Protein AF-A0A8T7J296-F1 (afdb_monomer_lite)

pLDDT: mean 84.82, std 11.77, range [49.19, 96.19]

Structure (mmCIF, N/CA/C/O backbone):
data_AF-A0A8T7J296-F1
#
_entry.id   AF-A0A8T7J296-F1
#
loop_
_atom_site.group_PDB
_atom_site.id
_atom_site.type_symbol
_atom_site.label_atom_id
_atom_site.label_alt_id
_atom_site.label_comp_id
_atom_site.label_asym_id
_atom_site.label_entity_id
_atom_site.label_seq_id
_atom_site.pdbx_PDB_ins_code
_atom_site.Cartn_x
_atom_site.Cartn_y
_atom_site.Cartn_z
_atom_site.occupancy
_atom_site.B_iso_or_equiv
_atom_site.auth_seq_id
_atom_site.auth_comp_id
_atom_site.auth_asym_id
_atom_site.auth_atom_id
_atom_site.pdbx_PDB_model_num
ATOM 1 N N . MET A 1 1 ? 7.764 -20.670 1.647 1.00 49.25 1 MET A N 1
ATOM 2 C CA . MET A 1 1 ? 7.588 -20.122 0.285 1.00 49.25 1 MET A CA 1
ATOM 3 C C . MET A 1 1 ? 6.721 -18.888 0.436 1.00 49.25 1 MET A C 1
ATOM 5 O O . MET A 1 1 ? 5.650 -19.024 1.008 1.00 49.25 1 MET A O 1
ATOM 9 N N . GLY A 1 2 ? 7.223 -17.704 0.077 1.00 62.00 2 GLY A N 1
ATOM 10 C CA . GLY A 1 2 ? 6.435 -16.469 0.162 1.00 62.00 2 GLY A CA 1
ATOM 11 C C . GLY A 1 2 ? 5.335 -16.463 -0.897 1.00 62.00 2 GLY A C 1
ATOM 12 O O . GLY A 1 2 ? 5.537 -16.995 -1.989 1.00 62.00 2 GLY A O 1
ATOM 13 N N . THR A 1 3 ? 4.173 -15.909 -0.564 1.00 77.56 3 THR A N 1
ATOM 14 C CA . THR A 1 3 ? 3.072 -15.740 -1.516 1.00 77.56 3 THR A CA 1
ATOM 15 C C . THR A 1 3 ? 3.446 -14.646 -2.512 1.00 77.56 3 THR A C 1
ATOM 17 O O . THR A 1 3 ? 3.714 -13.518 -2.105 1.00 77.56 3 THR A O 1
ATOM 20 N N . ILE A 1 4 ? 3.474 -14.976 -3.803 1.00 85.19 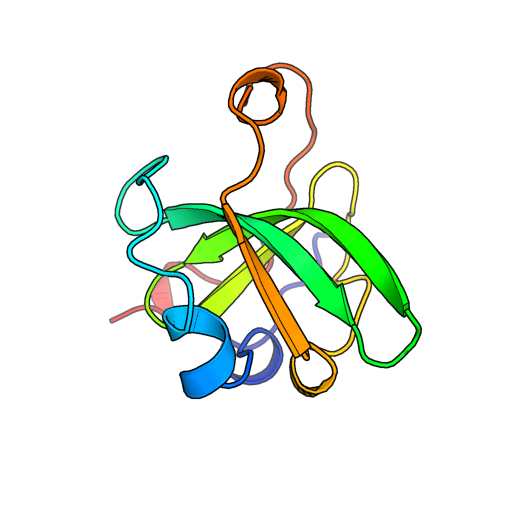4 ILE A N 1
ATOM 21 C CA . ILE A 1 4 ? 3.614 -13.999 -4.888 1.00 85.19 4 ILE A CA 1
ATOM 22 C C . ILE A 1 4 ? 2.226 -13.770 -5.478 1.00 85.19 4 ILE A C 1
ATOM 24 O O . ILE A 1 4 ? 1.527 -14.729 -5.803 1.00 85.19 4 ILE A O 1
ATOM 28 N N . TYR A 1 5 ? 1.844 -12.506 -5.603 1.00 84.81 5 TYR A N 1
ATOM 29 C CA . TYR A 1 5 ? 0.596 -12.061 -6.208 1.00 84.81 5 TYR A CA 1
ATOM 30 C C . TYR A 1 5 ? 0.885 -11.462 -7.583 1.00 84.81 5 TYR A C 1
ATOM 32 O O . TYR A 1 5 ? 1.982 -10.962 -7.844 1.00 84.81 5 TYR A O 1
ATOM 40 N N . SER A 1 6 ? -0.107 -11.481 -8.470 1.00 85.56 6 SER A N 1
ATOM 41 C CA . SER A 1 6 ? -0.020 -10.681 -9.691 1.00 85.56 6 SER A CA 1
ATOM 42 C C . SER A 1 6 ? -0.109 -9.188 -9.356 1.00 85.56 6 SER A C 1
ATOM 44 O O . SER A 1 6 ? -0.778 -8.800 -8.399 1.00 85.56 6 SER A O 1
ATOM 46 N N . LEU A 1 7 ? 0.507 -8.318 -10.164 1.00 82.62 7 LEU A N 1
ATOM 47 C CA . LEU A 1 7 ? 0.456 -6.864 -9.928 1.00 82.62 7 LEU A CA 1
ATOM 48 C C . LEU A 1 7 ? -0.977 -6.315 -9.819 1.00 82.62 7 LEU A C 1
ATOM 50 O O . LEU A 1 7 ? -1.238 -5.445 -8.995 1.00 82.62 7 LEU A O 1
ATOM 54 N N . ARG A 1 8 ? -1.923 -6.876 -10.584 1.00 85.06 8 ARG A N 1
ATOM 55 C CA . ARG A 1 8 ? -3.346 -6.495 -10.530 1.00 85.06 8 ARG A CA 1
ATOM 56 C C . ARG A 1 8 ? -3.985 -6.765 -9.170 1.00 85.06 8 ARG A C 1
ATOM 58 O O . ARG A 1 8 ? -4.898 -6.058 -8.768 1.00 85.06 8 ARG A O 1
ATOM 65 N N . GLU A 1 9 ? -3.527 -7.794 -8.465 1.00 88.31 9 GLU A N 1
ATOM 66 C CA . GLU A 1 9 ? -4.031 -8.140 -7.133 1.00 88.31 9 GLU A CA 1
ATOM 67 C C . GLU A 1 9 ? -3.449 -7.263 -6.031 1.00 88.31 9 GLU A C 1
ATOM 69 O O . GLU A 1 9 ? -3.944 -7.321 -4.911 1.00 88.31 9 GLU A O 1
ATOM 74 N N . LEU A 1 10 ? -2.415 -6.476 -6.336 1.00 92.31 10 LEU A N 1
ATOM 75 C CA . LEU A 1 10 ? -1.765 -5.532 -5.427 1.00 92.31 10 LEU A CA 1
ATOM 76 C C . LEU A 1 10 ? -2.194 -4.081 -5.690 1.00 92.31 10 LEU A C 1
ATOM 78 O O . LEU A 1 10 ? -1.822 -3.175 -4.942 1.00 92.31 10 LEU A O 1
ATOM 82 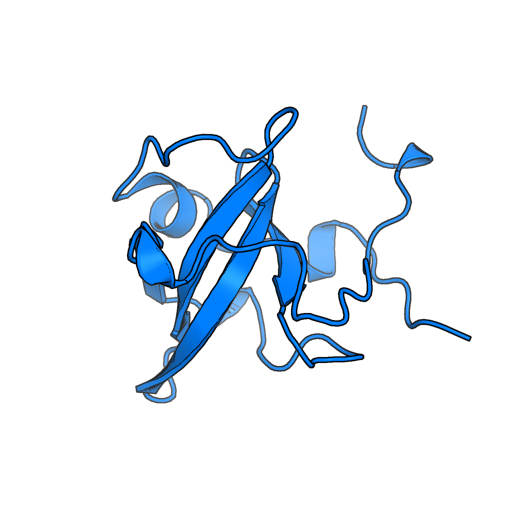N N . GLU A 1 11 ? -2.958 -3.859 -6.757 1.00 94.44 11 GLU A N 1
ATOM 83 C CA . GLU A 1 11 ? -3.347 -2.547 -7.252 1.00 94.44 11 GLU A CA 1
ATOM 84 C C . GLU A 1 11 ? -4.479 -1.937 -6.415 1.00 94.44 11 GLU A C 1
ATOM 86 O O . GLU A 1 11 ? -5.584 -2.480 -6.333 1.00 94.44 11 GLU A O 1
ATOM 91 N N . ILE A 1 12 ? -4.220 -0.780 -5.805 1.00 94.81 12 ILE A N 1
ATOM 92 C CA . ILE A 1 12 ? -5.255 0.039 -5.158 1.00 94.81 12 ILE A CA 1
ATOM 93 C C . ILE A 1 12 ? -5.795 1.083 -6.153 1.00 94.81 12 ILE A C 1
ATOM 95 O O . ILE A 1 12 ? -5.087 1.437 -7.097 1.00 94.81 12 ILE A O 1
ATOM 99 N N . PRO A 1 13 ? -7.010 1.633 -5.963 1.00 94.31 13 PRO A N 1
ATOM 100 C CA . PRO A 1 13 ? -7.533 2.676 -6.847 1.00 94.31 13 PRO A CA 1
ATOM 101 C C . PRO A 1 13 ? -6.560 3.859 -6.972 1.00 94.31 13 PRO A C 1
ATOM 103 O O . PRO A 1 13 ? -6.131 4.431 -5.966 1.00 94.31 13 PRO A O 1
ATOM 106 N N . ILE A 1 14 ? -6.183 4.208 -8.205 1.00 92.69 14 ILE A N 1
ATOM 107 C CA . ILE A 1 14 ? -5.142 5.210 -8.485 1.00 92.69 14 ILE A CA 1
ATOM 108 C C . ILE A 1 14 ? -5.508 6.596 -7.947 1.00 92.69 14 ILE A C 1
ATOM 110 O O . ILE A 1 14 ? -4.664 7.305 -7.402 1.00 92.69 14 ILE A O 1
ATOM 114 N N . ASP A 1 15 ? -6.785 6.952 -8.034 1.00 93.38 15 ASP A N 1
ATOM 115 C CA . ASP A 1 15 ? -7.361 8.178 -7.502 1.00 93.38 15 ASP A CA 1
ATOM 116 C C . ASP A 1 15 ? -7.201 8.265 -5.983 1.00 93.38 15 ASP A C 1
ATOM 118 O O . ASP A 1 15 ? -6.914 9.341 -5.467 1.00 93.38 15 ASP A O 1
ATOM 122 N N . ILE A 1 16 ? -7.291 7.138 -5.271 1.00 93.44 16 ILE A N 1
ATOM 123 C CA . ILE A 1 16 ? -7.061 7.062 -3.824 1.00 93.44 16 ILE A CA 1
ATOM 124 C C . ILE A 1 16 ? -5.565 7.082 -3.500 1.00 93.44 16 ILE A C 1
ATOM 126 O O . ILE A 1 16 ? -5.147 7.797 -2.586 1.00 93.44 16 ILE A O 1
ATOM 130 N N . ALA A 1 17 ? -4.759 6.339 -4.264 1.00 91.62 17 ALA A N 1
ATOM 131 C CA . ALA A 1 17 ? -3.311 6.270 -4.099 1.00 91.62 17 ALA A CA 1
ATOM 132 C C . ALA A 1 17 ? -2.642 7.634 -4.284 1.00 91.62 17 ALA A C 1
ATOM 134 O O . ALA A 1 17 ? -1.688 7.952 -3.592 1.00 91.62 17 ALA A O 1
ATOM 135 N N . GLN A 1 18 ? -3.131 8.456 -5.209 1.00 90.38 18 GLN A N 1
ATOM 136 C CA . GLN A 1 18 ? -2.502 9.735 -5.535 1.00 90.38 18 GLN A CA 1
ATOM 137 C C . GLN A 1 18 ? -3.132 10.921 -4.800 1.00 90.38 18 GLN A C 1
ATOM 139 O O . GLN A 1 18 ? -2.516 11.984 -4.734 1.00 90.38 18 GLN A O 1
ATOM 144 N N . LYS A 1 19 ? -4.314 10.741 -4.194 1.00 91.06 19 LYS A N 1
ATOM 145 C CA . LYS A 1 19 ? -5.109 11.810 -3.567 1.00 91.06 19 LYS A CA 1
ATOM 146 C C . LYS A 1 19 ? -4.327 12.694 -2.598 1.00 91.06 19 LYS A C 1
ATOM 148 O O . LYS A 1 19 ? -4.506 13.906 -2.594 1.00 91.06 19 LYS A O 1
ATOM 153 N N . ASN A 1 20 ? -3.500 12.068 -1.763 1.00 86.88 20 ASN A N 1
ATOM 154 C CA . ASN A 1 20 ? -2.733 12.734 -0.707 1.00 86.88 20 ASN A CA 1
ATOM 155 C C . ASN A 1 20 ? -1.220 12.710 -0.984 1.00 86.88 20 ASN A C 1
ATOM 157 O O . ASN A 1 20 ? -0.426 12.970 -0.077 1.00 86.88 20 ASN A O 1
ATOM 161 N N . GLY A 1 21 ? -0.822 12.330 -2.202 1.00 82.25 21 GLY A N 1
ATOM 162 C CA . GLY A 1 21 ? 0.563 12.380 -2.652 1.00 82.25 21 GLY A CA 1
ATOM 163 C C . GLY A 1 21 ? 0.994 13.804 -3.048 1.00 82.25 21 GLY A C 1
ATOM 164 O O . GLY A 1 21 ? 0.188 14.734 -3.009 1.00 82.25 21 GLY A O 1
ATOM 165 N N . PRO A 1 22 ? 2.260 13.998 -3.457 1.00 82.75 22 PRO A N 1
ATOM 166 C CA . PRO A 1 22 ? 3.309 12.986 -3.550 1.00 82.75 22 PRO A CA 1
ATOM 167 C C . PRO A 1 22 ? 3.804 12.546 -2.167 1.00 82.75 22 PRO A C 1
ATOM 169 O O . PRO A 1 22 ? 4.003 13.359 -1.263 1.00 82.75 22 PRO A O 1
ATOM 172 N N . TYR A 1 23 ? 4.018 11.242 -2.004 1.00 87.31 23 TYR A N 1
ATOM 173 C CA . TYR A 1 23 ? 4.615 10.703 -0.788 1.00 87.31 23 TYR A CA 1
ATOM 174 C C . TYR A 1 23 ? 6.133 10.838 -0.841 1.00 87.31 23 TYR A C 1
ATOM 176 O O . TYR A 1 23 ? 6.758 10.819 -1.899 1.00 87.31 23 TYR A O 1
ATOM 184 N N . LYS A 1 24 ? 6.738 10.985 0.332 1.00 83.88 24 LYS A N 1
ATOM 185 C CA . LYS A 1 24 ? 8.182 11.000 0.477 1.00 83.88 24 LYS A CA 1
ATOM 186 C C . LYS A 1 24 ? 8.719 9.612 0.165 1.00 83.88 24 LYS A C 1
ATOM 188 O O . LYS A 1 24 ? 8.461 8.664 0.915 1.00 83.88 24 LYS A O 1
ATOM 193 N N . GLU A 1 25 ? 9.515 9.568 -0.894 1.00 80.56 25 GLU A N 1
ATOM 194 C CA . GLU A 1 25 ? 10.211 8.372 -1.330 1.00 80.56 25 GLU A CA 1
ATOM 195 C C . GLU A 1 25 ? 11.031 7.782 -0.182 1.00 80.56 25 GLU A C 1
ATOM 197 O O . GLU A 1 25 ? 11.684 8.480 0.605 1.00 80.56 25 GLU A O 1
ATOM 202 N N . PHE A 1 26 ? 10.940 6.466 -0.082 1.00 77.19 26 PHE A N 1
ATOM 203 C CA . PHE A 1 26 ? 11.757 5.649 0.784 1.00 77.19 26 PHE A CA 1
ATOM 204 C C . PHE A 1 26 ? 12.917 5.021 -0.006 1.00 77.19 26 PHE A C 1
ATOM 206 O O . PHE A 1 26 ? 14.057 5.090 0.451 1.00 77.19 26 PHE A O 1
ATOM 213 N N . LYS A 1 27 ? 12.642 4.453 -1.190 1.00 77.50 27 LYS A N 1
ATOM 214 C CA . LYS A 1 27 ? 13.644 3.913 -2.125 1.00 77.50 27 LYS A CA 1
ATOM 215 C C . LYS A 1 27 ? 13.025 3.722 -3.512 1.00 77.50 27 LYS A C 1
ATOM 217 O O . LYS A 1 27 ? 12.002 3.058 -3.555 1.00 77.50 27 LYS A O 1
ATOM 222 N N . GLN A 1 28 ? 13.670 4.186 -4.591 1.00 72.06 28 GLN A N 1
ATOM 223 C CA . GLN A 1 28 ? 13.380 3.807 -5.995 1.00 72.06 28 GLN A CA 1
ATOM 224 C C . GLN A 1 28 ? 11.876 3.612 -6.265 1.00 72.06 28 GLN A C 1
ATOM 226 O O . GLN A 1 28 ? 11.410 2.478 -6.353 1.00 72.06 28 GLN A O 1
ATOM 231 N N . ASP A 1 29 ? 11.117 4.711 -6.294 1.00 82.69 29 ASP A N 1
ATOM 232 C CA . ASP A 1 29 ? 9.667 4.720 -6.557 1.00 82.69 29 ASP A CA 1
ATOM 233 C C . ASP A 1 29 ? 8.778 4.047 -5.491 1.00 82.69 29 ASP A C 1
ATOM 235 O O . ASP A 1 29 ? 7.559 3.950 -5.652 1.00 82.69 29 ASP A O 1
ATOM 239 N N . VAL A 1 30 ? 9.347 3.629 -4.356 1.00 88.44 30 VAL A N 1
ATOM 240 C CA . VAL A 1 30 ? 8.611 3.084 -3.208 1.00 88.44 30 VAL A CA 1
ATOM 241 C C . VAL A 1 30 ? 8.507 4.117 -2.099 1.00 88.44 30 VAL A C 1
ATOM 243 O O . VAL A 1 30 ? 9.494 4.732 -1.692 1.00 88.44 30 VAL A O 1
ATOM 246 N N . SER A 1 31 ? 7.312 4.250 -1.534 1.00 90.25 31 SER A N 1
ATOM 247 C CA . SER A 1 31 ? 7.029 5.046 -0.341 1.00 90.25 31 SER A CA 1
ATOM 248 C C . SER A 1 31 ? 6.456 4.186 0.782 1.00 90.25 31 SER A C 1
ATOM 250 O O . SER A 1 31 ? 5.750 3.214 0.537 1.00 90.25 31 SER A O 1
ATOM 252 N N . ILE A 1 32 ? 6.732 4.563 2.033 1.00 91.25 32 ILE A N 1
ATOM 253 C CA . ILE A 1 32 ? 6.094 3.949 3.206 1.00 91.25 32 ILE A CA 1
ATOM 254 C C . ILE A 1 32 ? 4.899 4.811 3.612 1.00 91.25 32 ILE A C 1
ATOM 256 O O . ILE A 1 32 ? 5.059 5.972 4.008 1.00 91.25 32 ILE A O 1
ATOM 260 N N . VAL A 1 33 ? 3.706 4.235 3.524 1.00 93.12 33 VAL A N 1
ATOM 261 C CA . VAL A 1 33 ? 2.419 4.903 3.739 1.00 93.12 33 VAL A CA 1
ATOM 262 C C . VAL A 1 33 ? 1.600 4.199 4.821 1.00 93.12 33 VAL A C 1
ATOM 264 O O . VAL A 1 33 ? 1.939 3.108 5.279 1.00 93.12 33 VAL A O 1
ATOM 267 N N . THR A 1 34 ? 0.527 4.849 5.248 1.00 94.19 34 THR A N 1
ATOM 268 C CA . THR A 1 34 ? -0.538 4.266 6.059 1.00 94.19 34 THR A CA 1
ATOM 269 C C . THR A 1 34 ? -1.784 4.163 5.192 1.00 94.19 34 THR A C 1
ATOM 271 O O . THR A 1 34 ? -2.169 5.133 4.535 1.00 94.19 34 THR A O 1
ATOM 274 N N . VAL A 1 35 ? -2.407 2.990 5.193 1.00 95.00 35 VAL A N 1
ATOM 275 C CA . VAL A 1 35 ? -3.585 2.663 4.387 1.00 95.00 35 VAL A CA 1
ATOM 276 C C . VAL A 1 35 ? -4.786 2.471 5.300 1.00 95.00 35 VAL A C 1
ATOM 278 O O . VAL A 1 35 ? -4.692 1.738 6.282 1.00 95.00 35 VAL A O 1
ATOM 281 N N . LYS A 1 36 ? -5.928 3.069 4.955 1.00 96.12 36 LYS A N 1
ATOM 282 C CA . LYS A 1 36 ? -7.217 2.742 5.576 1.00 96.12 36 LYS A CA 1
ATOM 283 C C . LYS A 1 36 ? -8.137 2.043 4.594 1.00 96.12 36 LYS A C 1
ATOM 285 O O . LYS A 1 36 ? -8.187 2.380 3.410 1.00 96.12 36 LYS A O 1
ATOM 290 N N . THR A 1 37 ? -8.884 1.087 5.122 1.00 95.75 37 THR A N 1
ATOM 291 C CA . THR A 1 37 ? -9.830 0.255 4.374 1.00 95.75 37 THR A CA 1
ATOM 292 C C . THR A 1 37 ? -11.277 0.629 4.693 1.00 95.75 37 THR A C 1
ATOM 294 O O . THR A 1 37 ? -11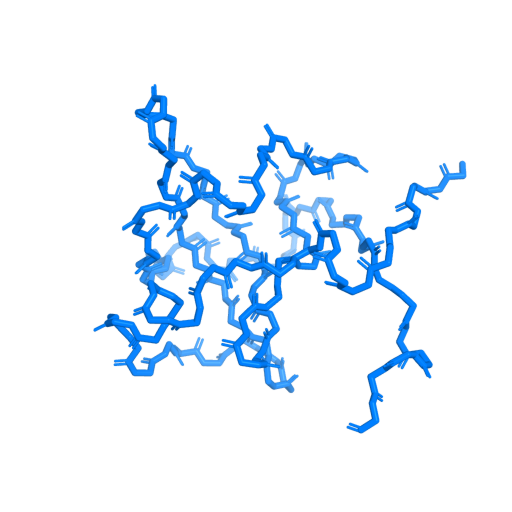.546 1.252 5.722 1.00 95.75 37 THR A O 1
ATOM 297 N N . LEU A 1 38 ? -12.210 0.237 3.820 1.00 94.44 38 LEU A N 1
ATOM 298 C CA . LEU A 1 38 ? -13.659 0.407 4.003 1.00 94.44 38 LEU A CA 1
ATOM 299 C C . LEU A 1 38 ? -14.157 -0.156 5.341 1.00 94.44 38 LEU A C 1
ATOM 301 O O . LEU A 1 38 ? -15.067 0.413 5.937 1.00 94.44 38 LEU A O 1
ATOM 305 N N . ASP A 1 39 ? -13.526 -1.225 5.831 1.00 92.00 39 ASP A N 1
ATOM 306 C CA . ASP A 1 39 ? -13.874 -1.887 7.092 1.00 92.00 39 ASP A CA 1
ATOM 307 C C . ASP A 1 39 ? -13.404 -1.102 8.336 1.00 92.00 39 ASP A C 1
ATOM 309 O O . ASP A 1 39 ? -13.581 -1.543 9.470 1.00 92.00 39 ASP A O 1
ATOM 313 N N . GLY A 1 40 ? -12.778 0.066 8.147 1.00 91.88 40 GLY A N 1
ATOM 314 C CA . GLY A 1 40 ? -12.257 0.912 9.221 1.00 91.88 40 GLY A CA 1
ATOM 315 C C . GLY A 1 40 ? -10.889 0.474 9.753 1.00 91.88 40 GLY A C 1
ATOM 316 O O . GLY A 1 40 ? -10.327 1.148 10.618 1.00 91.88 40 GLY A O 1
ATOM 317 N N . CYS A 1 41 ? -10.314 -0.613 9.230 1.00 93.88 41 CYS A N 1
ATOM 318 C CA . CYS A 1 41 ? -8.967 -1.043 9.590 1.00 93.88 41 CYS A CA 1
ATOM 319 C C . CYS A 1 41 ? -7.917 -0.094 9.002 1.00 93.88 41 CYS A C 1
ATOM 321 O O . CYS A 1 41 ? -8.003 0.301 7.833 1.00 93.88 41 CYS A O 1
ATOM 323 N N . SER A 1 42 ? -6.908 0.221 9.815 1.00 93.44 42 SER A N 1
ATOM 324 C CA . SER A 1 42 ? -5.747 1.020 9.434 1.00 93.44 42 SER A CA 1
ATOM 325 C C . SER A 1 42 ? -4.497 0.153 9.484 1.00 93.44 42 SER A C 1
ATOM 327 O O . SER A 1 42 ? -4.187 -0.437 10.518 1.00 93.44 42 SER A O 1
ATOM 329 N N . PHE A 1 43 ? -3.777 0.103 8.372 1.00 92.56 43 PHE A N 1
ATOM 330 C CA . PHE A 1 43 ? -2.522 -0.616 8.229 1.00 92.56 43 PHE A CA 1
ATOM 331 C C . PHE A 1 43 ? -1.405 0.403 8.114 1.00 92.56 43 PHE A C 1
ATOM 333 O O . PHE A 1 43 ? -1.323 1.169 7.152 1.00 92.56 43 PHE A O 1
ATOM 340 N N . GLU A 1 44 ? -0.564 0.443 9.133 1.00 90.06 44 GLU A N 1
ATOM 341 C CA . GLU A 1 44 ? 0.611 1.295 9.142 1.00 90.06 44 GLU A CA 1
ATOM 342 C C . GLU A 1 44 ? 1.757 0.605 8.409 1.00 90.06 44 GLU A C 1
ATOM 344 O O . GLU A 1 44 ? 1.838 -0.622 8.358 1.00 90.06 44 GLU A O 1
ATOM 349 N N . ARG A 1 45 ? 2.679 1.414 7.879 1.00 90.44 45 ARG A N 1
ATOM 350 C CA . ARG A 1 45 ? 3.925 0.929 7.278 1.00 90.44 45 ARG A CA 1
ATOM 351 C C . ARG A 1 45 ? 3.683 -0.037 6.119 1.00 90.44 45 ARG A C 1
ATOM 353 O O . ARG A 1 45 ? 4.178 -1.162 6.082 1.00 90.44 45 ARG A O 1
ATOM 360 N N . VAL A 1 46 ? 2.934 0.455 5.151 1.00 92.75 46 VAL A N 1
ATOM 361 C CA . VAL A 1 46 ? 2.666 -0.205 3.881 1.00 92.75 46 VAL A CA 1
ATOM 362 C C . VAL A 1 46 ? 3.663 0.308 2.851 1.00 92.75 46 VAL A C 1
ATOM 364 O O . VAL A 1 46 ? 3.841 1.518 2.726 1.00 92.75 46 VAL A O 1
ATOM 367 N N . MET A 1 47 ? 4.324 -0.587 2.122 1.00 91.94 47 MET A N 1
ATOM 368 C CA . MET A 1 47 ? 5.153 -0.206 0.982 1.00 91.94 47 MET A CA 1
ATOM 369 C C . MET A 1 47 ? 4.272 -0.032 -0.248 1.00 91.94 47 MET A C 1
ATOM 371 O O . MET A 1 47 ? 3.689 -0.994 -0.750 1.00 91.94 47 MET A O 1
ATOM 375 N N . LEU A 1 48 ? 4.197 1.208 -0.717 1.00 92.69 48 LEU A N 1
ATOM 376 C CA . LEU A 1 48 ? 3.507 1.603 -1.932 1.00 92.69 48 LEU A CA 1
ATOM 377 C C . LEU A 1 48 ? 4.543 1.840 -3.028 1.00 92.69 48 LEU A C 1
ATOM 379 O O . LEU A 1 48 ? 5.324 2.785 -2.933 1.00 92.69 48 LEU A O 1
ATOM 383 N N . LEU A 1 49 ? 4.538 0.989 -4.045 1.00 91.31 49 LEU A N 1
ATOM 384 C CA . LEU A 1 49 ? 5.273 1.179 -5.287 1.00 91.31 49 LEU A CA 1
ATOM 385 C C . LEU A 1 49 ? 4.440 2.055 -6.229 1.00 91.31 49 LEU A C 1
ATOM 387 O O . LEU A 1 49 ? 3.248 1.804 -6.435 1.00 91.31 49 LEU A O 1
ATOM 391 N N . TYR A 1 50 ? 5.064 3.090 -6.786 1.00 86.19 50 TYR A N 1
ATOM 392 C CA . TYR A 1 50 ? 4.421 3.984 -7.741 1.00 86.19 50 TYR A CA 1
ATOM 393 C C . TYR A 1 50 ? 3.939 3.214 -8.993 1.00 86.19 50 TYR A C 1
ATOM 395 O O . TYR A 1 50 ? 4.648 2.326 -9.468 1.00 86.19 50 TYR A O 1
ATOM 403 N N . PRO A 1 51 ? 2.762 3.549 -9.561 1.00 89.19 51 PRO A N 1
ATOM 404 C CA . PRO A 1 51 ? 1.838 4.592 -9.110 1.00 89.19 51 PRO A CA 1
ATOM 405 C C . PRO A 1 51 ? 0.885 4.197 -7.972 1.00 89.19 51 PRO A C 1
ATOM 407 O O . PRO A 1 51 ? 0.435 5.091 -7.255 1.00 89.19 51 PRO A O 1
ATOM 410 N N . ASN A 1 52 ? 0.552 2.916 -7.794 1.00 94.25 52 ASN A N 1
ATOM 411 C CA . ASN A 1 52 ? -0.559 2.498 -6.926 1.00 94.25 52 ASN A CA 1
ATOM 412 C C . ASN A 1 52 ? -0.514 1.017 -6.490 1.00 94.25 52 ASN A C 1
ATOM 414 O O . ASN A 1 52 ? -1.565 0.404 -6.299 1.00 94.25 52 ASN A O 1
ATOM 418 N N . TYR A 1 53 ? 0.669 0.427 -6.304 1.00 93.44 53 TYR A N 1
ATOM 419 C CA . TYR A 1 53 ? 0.795 -0.994 -5.948 1.00 93.44 53 TYR A CA 1
ATOM 420 C C . TYR A 1 53 ? 1.261 -1.193 -4.508 1.00 93.44 53 TYR A C 1
ATOM 422 O O . TYR A 1 53 ? 2.309 -0.691 -4.106 1.00 93.44 53 TYR A O 1
ATOM 430 N N . VAL A 1 54 ? 0.516 -1.970 -3.723 1.00 93.62 54 VAL A N 1
ATOM 431 C CA . VAL A 1 54 ? 0.926 -2.362 -2.369 1.00 93.62 54 VAL A CA 1
ATOM 432 C C . VAL A 1 54 ? 1.793 -3.612 -2.442 1.00 93.62 54 VAL A C 1
ATOM 434 O O . VAL A 1 54 ? 1.296 -4.710 -2.659 1.00 93.62 54 VAL A O 1
ATOM 437 N N . ILE A 1 55 ? 3.097 -3.457 -2.236 1.00 91.75 55 ILE A N 1
ATOM 438 C CA . ILE A 1 55 ? 4.069 -4.539 -2.455 1.00 91.75 55 ILE A CA 1
ATOM 439 C C . ILE A 1 55 ? 4.501 -5.266 -1.180 1.00 91.75 55 ILE A C 1
ATOM 441 O O . ILE A 1 55 ? 5.073 -6.352 -1.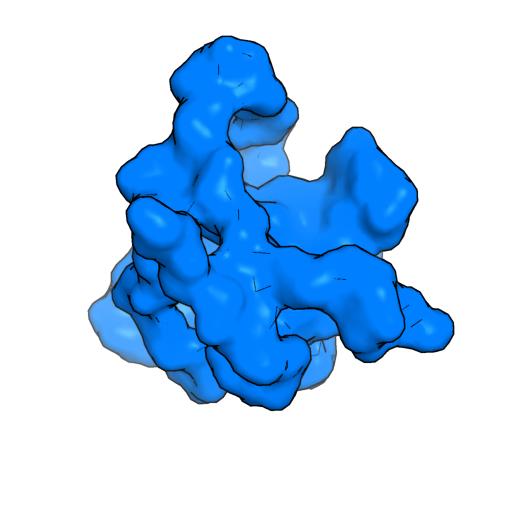277 1.00 91.75 55 ILE A O 1
ATOM 445 N N . ALA A 1 56 ? 4.254 -4.671 -0.009 1.00 91.75 56 ALA A N 1
ATOM 446 C CA . ALA A 1 56 ? 4.500 -5.277 1.297 1.00 91.75 56 ALA A CA 1
ATOM 447 C C . ALA A 1 56 ? 3.774 -4.510 2.415 1.00 91.75 56 ALA A C 1
ATOM 449 O O . ALA A 1 56 ? 3.528 -3.304 2.307 1.00 91.75 56 ALA A O 1
ATOM 450 N N . VAL A 1 57 ? 3.507 -5.188 3.531 1.00 92.12 57 VAL A N 1
ATOM 451 C CA . VAL A 1 57 ? 3.075 -4.579 4.799 1.00 92.12 57 VAL A CA 1
ATOM 452 C C . VAL A 1 57 ? 3.981 -5.102 5.909 1.00 92.12 57 VAL A C 1
ATOM 454 O O . VAL A 1 57 ? 4.318 -6.283 5.932 1.00 92.12 57 VAL A O 1
ATOM 457 N N . ALA A 1 58 ? 4.398 -4.221 6.816 1.00 89.69 58 ALA A N 1
ATOM 458 C CA . ALA A 1 58 ? 5.276 -4.593 7.920 1.00 89.69 58 ALA A CA 1
ATOM 459 C C . ALA A 1 58 ? 4.677 -5.704 8.797 1.00 89.69 58 ALA A C 1
ATOM 461 O O . ALA A 1 58 ? 3.509 -5.623 9.177 1.00 89.69 58 ALA A O 1
ATOM 462 N N . GLU A 1 59 ? 5.495 -6.698 9.161 1.00 88.25 59 GLU A N 1
ATOM 463 C CA . GLU A 1 59 ? 5.099 -7.837 10.010 1.00 88.25 59 GLU A CA 1
ATOM 464 C C . GLU A 1 59 ? 3.948 -8.683 9.437 1.00 88.25 59 GLU A C 1
ATOM 466 O O . GLU A 1 59 ? 3.288 -9.423 10.165 1.00 88.25 59 GLU A O 1
ATOM 471 N N . GLN A 1 60 ? 3.700 -8.582 8.129 1.00 90.00 60 GLN A N 1
ATOM 472 C CA . GLN A 1 60 ? 2.713 -9.390 7.425 1.00 90.00 60 GLN A CA 1
ATOM 473 C C . GLN A 1 60 ? 3.409 -10.244 6.372 1.00 90.00 60 GLN A C 1
ATOM 475 O O . GLN A 1 60 ? 4.203 -9.764 5.565 1.00 90.00 60 GLN A O 1
ATOM 480 N N . ASP A 1 61 ? 3.084 -11.529 6.373 1.00 88.69 61 ASP A N 1
ATOM 481 C CA . ASP A 1 61 ? 3.560 -12.503 5.395 1.00 88.69 61 ASP A CA 1
ATOM 482 C C . ASP A 1 61 ? 2.687 -12.540 4.132 1.00 88.69 61 ASP A C 1
ATOM 484 O O . ASP A 1 61 ? 3.146 -12.947 3.062 1.00 88.69 61 ASP A O 1
ATOM 488 N N . ARG A 1 62 ? 1.443 -12.068 4.242 1.00 89.94 62 ARG A N 1
ATOM 489 C CA . ARG A 1 62 ? 0.432 -12.013 3.183 1.00 89.94 62 ARG A CA 1
ATOM 490 C C . ARG A 1 62 ? -0.326 -10.694 3.204 1.00 89.94 62 ARG A C 1
ATOM 492 O O . ARG A 1 62 ? -0.406 -10.038 4.241 1.00 89.94 62 ARG A O 1
ATOM 499 N N . LEU A 1 63 ? -0.936 -10.349 2.075 1.00 90.88 63 LEU A N 1
ATOM 500 C CA . LEU A 1 63 ? -1.731 -9.135 1.938 1.00 90.88 63 LEU A CA 1
ATOM 501 C C . LEU A 1 63 ? -2.942 -9.178 2.897 1.00 90.88 63 LEU A C 1
ATOM 503 O O . LEU A 1 63 ? -3.814 -10.035 2.730 1.00 90.88 63 LEU A O 1
ATOM 507 N N . PRO A 1 64 ? -3.015 -8.292 3.912 1.00 92.06 64 PRO A N 1
ATOM 508 C CA . PRO A 1 64 ? -4.003 -8.414 4.985 1.00 92.06 64 PRO A CA 1
ATOM 509 C C . PRO A 1 64 ? -5.342 -7.731 4.662 1.00 92.06 64 PRO A C 1
ATOM 511 O O . PRO A 1 64 ? -6.260 -7.759 5.478 1.00 92.06 64 PRO A O 1
ATOM 514 N N . PHE A 1 65 ? -5.469 -7.113 3.486 1.00 93.56 65 PHE A N 1
ATOM 515 C CA . PHE A 1 65 ? -6.676 -6.428 3.033 1.00 93.56 65 PHE A CA 1
ATOM 516 C C . PHE A 1 65 ? -6.869 -6.580 1.526 1.00 93.56 65 PHE A C 1
ATOM 518 O O . PHE A 1 65 ? -5.938 -6.879 0.788 1.00 93.56 65 PHE A O 1
ATOM 525 N N . LYS A 1 66 ? -8.084 -6.323 1.037 1.00 93.62 66 LYS A N 1
ATOM 526 C CA . LYS A 1 66 ? -8.329 -6.236 -0.408 1.00 93.62 66 LYS A CA 1
ATOM 527 C C . LYS A 1 66 ? -7.890 -4.860 -0.912 1.00 93.62 66 LYS A C 1
ATOM 529 O O . LYS A 1 66 ? -8.404 -3.873 -0.385 1.00 93.62 66 LYS A 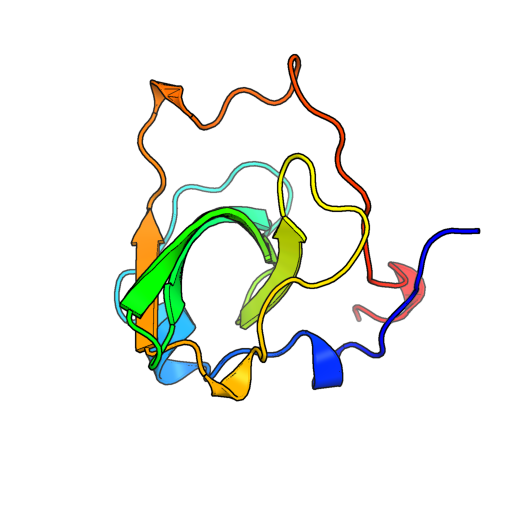O 1
ATOM 534 N N . PRO A 1 67 ? -7.030 -4.735 -1.933 1.00 93.62 67 PRO A N 1
ATOM 535 C CA . PRO A 1 67 ? -6.611 -3.419 -2.426 1.00 93.62 67 PRO A CA 1
ATOM 536 C C . PRO A 1 67 ? -7.764 -2.537 -2.903 1.00 93.62 67 PRO A C 1
ATOM 538 O O . PRO A 1 67 ? -7.799 -1.346 -2.612 1.00 93.62 67 PRO A O 1
ATOM 541 N N . SER A 1 68 ? -8.796 -3.137 -3.498 1.00 93.75 68 SER A N 1
ATOM 542 C CA . SER A 1 68 ? -10.026 -2.434 -3.878 1.00 93.75 68 SER A CA 1
ATOM 543 C C . SER A 1 68 ? -10.829 -1.871 -2.695 1.00 93.75 68 SER A C 1
ATOM 545 O O . SER A 1 68 ? -11.744 -1.083 -2.905 1.00 93.75 68 SER A O 1
ATOM 547 N N . SER A 1 69 ? -10.544 -2.298 -1.460 1.00 94.94 69 SER A N 1
ATOM 548 C CA . SER A 1 69 ? -11.187 -1.776 -0.247 1.00 94.94 69 SER A CA 1
ATOM 549 C C . SER A 1 69 ? -10.468 -0.564 0.342 1.00 94.94 69 SER A C 1
ATOM 551 O O . SER A 1 69 ? -10.929 -0.015 1.338 1.00 94.94 69 SER A O 1
ATOM 553 N N . VAL A 1 70 ? -9.335 -0.150 -0.230 1.00 95.69 70 VAL A N 1
ATOM 554 C CA . VAL A 1 70 ? -8.577 1.006 0.250 1.00 95.69 70 VAL A CA 1
ATOM 555 C C . VAL A 1 70 ? -9.329 2.291 -0.076 1.00 95.69 70 VAL A C 1
ATOM 557 O O . VAL A 1 70 ? -9.662 2.553 -1.228 1.00 95.69 70 VAL A O 1
ATOM 560 N N . VAL A 1 71 ? -9.575 3.103 0.951 1.00 96.19 71 VAL A N 1
ATOM 561 C CA . VAL A 1 71 ? -10.303 4.381 0.841 1.00 96.19 71 VAL A CA 1
ATOM 562 C C . VAL A 1 71 ? -9.425 5.593 1.084 1.00 96.19 71 VAL A C 1
ATOM 564 O O . VAL A 1 71 ? -9.787 6.712 0.725 1.00 96.19 71 VAL A O 1
ATOM 567 N N . GLU A 1 72 ? -8.277 5.391 1.721 1.00 94.94 72 GLU A N 1
ATOM 568 C CA . GLU A 1 72 ? -7.369 6.472 2.053 1.00 94.94 72 GLU A CA 1
ATOM 569 C C . GLU A 1 72 ? -5.938 5.951 2.139 1.00 94.94 72 GLU A C 1
ATOM 571 O O . GLU A 1 72 ? -5.665 4.925 2.767 1.00 94.94 72 GLU A O 1
ATOM 576 N N . VAL A 1 73 ? -5.021 6.708 1.540 1.00 95.19 73 VAL A N 1
ATOM 577 C CA . VAL A 1 73 ? -3.581 6.521 1.688 1.00 95.19 73 VAL A CA 1
ATOM 578 C C . VAL A 1 73 ? -2.984 7.812 2.221 1.00 95.19 73 VAL A C 1
ATOM 580 O O . VAL A 1 73 ? -3.218 8.895 1.683 1.00 95.19 73 VAL A O 1
ATOM 583 N N . THR A 1 74 ? -2.210 7.716 3.295 1.00 93.50 74 THR A N 1
ATOM 584 C CA . THR A 1 74 ? -1.553 8.861 3.934 1.00 93.50 74 THR A CA 1
ATOM 585 C C . THR A 1 74 ? -0.079 8.583 4.145 1.00 93.50 74 THR A C 1
ATOM 587 O O . THR A 1 74 ? 0.364 7.442 4.244 1.00 93.50 74 THR A O 1
ATOM 590 N N . GLN A 1 75 ? 0.715 9.642 4.221 1.00 90.69 75 GLN A N 1
ATOM 591 C CA . GLN A 1 75 ? 2.129 9.504 4.511 1.00 90.69 75 GLN A CA 1
ATOM 592 C C . GLN A 1 75 ? 2.343 8.922 5.919 1.00 90.69 75 GLN A C 1
ATOM 594 O O . GLN A 1 75 ? 1.902 9.512 6.903 1.00 90.69 75 GLN A O 1
ATOM 599 N N . ALA A 1 76 ? 3.115 7.834 6.035 1.00 86.69 76 ALA A N 1
ATOM 600 C CA . ALA A 1 76 ? 3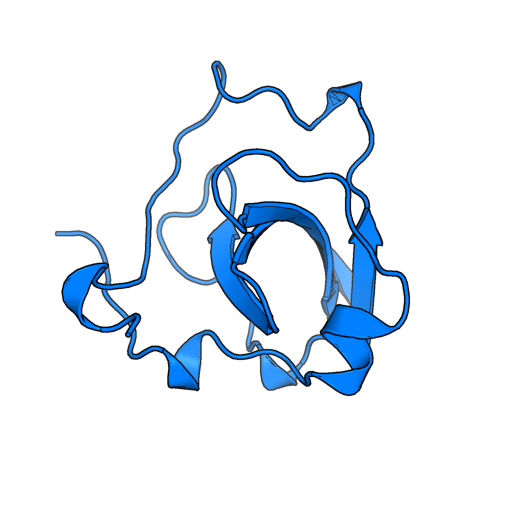.464 7.290 7.346 1.00 86.69 76 ALA A CA 1
ATOM 601 C C . ALA A 1 76 ? 4.286 8.305 8.183 1.00 86.69 76 ALA A C 1
ATOM 603 O O . ALA A 1 76 ? 5.181 8.974 7.628 1.00 86.69 76 ALA A O 1
ATOM 604 N N . PRO A 1 77 ? 4.052 8.408 9.508 1.00 80.81 77 PRO A N 1
ATOM 605 C CA . PRO A 1 77 ? 4.838 9.250 10.409 1.00 80.81 77 PRO A CA 1
ATOM 606 C C . PRO A 1 77 ? 6.336 8.930 10.343 1.00 80.81 77 PRO A C 1
ATOM 608 O O . PRO A 1 77 ? 6.731 7.780 10.164 1.00 80.81 77 PRO A O 1
ATOM 611 N N . GLN A 1 78 ? 7.198 9.936 10.515 1.00 71.31 78 GLN A N 1
ATOM 612 C CA . GLN A 1 78 ? 8.652 9.790 10.340 1.00 71.31 78 GLN A CA 1
ATOM 613 C C . GLN A 1 78 ? 9.272 8.703 11.237 1.00 71.31 78 GLN A C 1
ATOM 615 O O . GLN A 1 78 ? 10.169 7.986 10.799 1.00 71.31 78 GLN A O 1
ATOM 620 N N . VAL A 1 79 ? 8.761 8.540 12.460 1.00 66.62 79 VAL A N 1
ATOM 621 C CA . VAL A 1 79 ? 9.230 7.535 13.432 1.00 66.62 79 VAL A CA 1
ATOM 622 C C . VAL A 1 79 ? 9.002 6.100 12.932 1.00 66.62 79 VAL A C 1
ATOM 624 O O . VAL A 1 79 ? 9.780 5.206 13.253 1.00 66.62 79 VAL A O 1
ATOM 627 N N . MET A 1 80 ? 7.983 5.893 12.093 1.00 64.94 80 MET A N 1
ATOM 628 C CA . MET A 1 80 ? 7.536 4.583 11.609 1.00 64.94 80 MET A CA 1
ATOM 629 C C . MET A 1 80 ? 8.170 4.164 10.276 1.00 64.94 80 MET A C 1
ATOM 631 O O . MET A 1 80 ? 7.957 3.047 9.816 1.00 64.94 80 MET A O 1
ATOM 635 N N . ARG A 1 81 ? 8.987 5.020 9.649 1.00 62.09 81 ARG A N 1
ATOM 636 C CA . ARG A 1 81 ? 9.687 4.703 8.387 1.00 62.09 81 ARG A CA 1
ATOM 637 C C . ARG A 1 81 ? 11.001 3.942 8.588 1.00 62.09 81 ARG A C 1
ATOM 639 O O . ARG A 1 81 ? 11.802 3.847 7.661 1.00 62.09 81 ARG A O 1
ATOM 646 N N . LYS A 1 82 ? 11.272 3.447 9.799 1.00 61.44 82 LYS A N 1
ATOM 647 C CA . LYS A 1 82 ? 12.500 2.704 10.096 1.00 61.44 82 LYS A CA 1
ATOM 648 C C . LYS A 1 82 ? 12.449 1.324 9.437 1.00 61.44 82 LYS A C 1
ATOM 650 O O . LYS A 1 82 ? 11.540 0.542 9.684 1.00 61.44 82 LYS A O 1
ATOM 655 N N . HIS A 1 83 ? 13.449 1.049 8.605 1.00 57.81 83 HIS A N 1
ATOM 656 C CA . HIS A 1 83 ? 13.610 -0.207 7.869 1.00 57.81 83 HIS A CA 1
ATOM 657 C C . HIS A 1 83 ? 14.104 -1.364 8.747 1.00 57.81 83 HIS A C 1
ATOM 659 O O . HIS A 1 83 ? 13.736 -2.508 8.513 1.00 57.81 83 HIS A O 1
ATOM 665 N N . ASN A 1 84 ? 14.953 -1.060 9.736 1.00 57.00 84 ASN A N 1
ATOM 666 C CA . ASN A 1 84 ? 15.822 -2.054 10.374 1.00 57.00 84 ASN A CA 1
ATOM 667 C C . ASN A 1 84 ? 15.144 -2.979 11.385 1.00 57.00 84 ASN A C 1
ATOM 669 O O . ASN A 1 84 ? 15.700 -4.031 11.669 1.00 57.00 84 ASN A O 1
ATOM 673 N N . ASP A 1 85 ? 13.973 -2.618 11.904 1.00 59.72 85 ASP A N 1
ATOM 674 C CA . ASP A 1 85 ? 13.324 -3.384 12.973 1.00 59.72 85 ASP A CA 1
ATOM 675 C C . ASP A 1 85 ? 12.156 -4.228 12.457 1.00 59.72 85 ASP A C 1
ATOM 677 O O . ASP A 1 85 ? 11.223 -4.511 13.208 1.00 59.72 85 ASP A O 1
ATOM 681 N N . SER A 1 86 ? 12.111 -4.560 11.160 1.00 67.12 86 SER A N 1
ATOM 682 C CA . SER A 1 86 ? 10.934 -5.248 10.625 1.00 67.12 86 SER A CA 1
ATOM 683 C C . SER A 1 86 ? 11.161 -6.227 9.505 1.00 67.12 86 SER A C 1
ATOM 685 O O . SER A 1 86 ? 11.984 -6.027 8.613 1.00 67.12 86 SER A O 1
ATOM 687 N N . ASN A 1 87 ? 10.326 -7.257 9.546 1.00 78.06 87 ASN A N 1
ATOM 688 C CA . ASN A 1 87 ? 10.244 -8.282 8.534 1.00 78.06 87 ASN A CA 1
ATOM 689 C C . ASN A 1 87 ? 9.345 -7.789 7.400 1.00 78.06 87 ASN A C 1
ATOM 691 O O . ASN A 1 87 ? 8.156 -7.522 7.593 1.00 78.06 87 ASN A O 1
ATOM 695 N N . TRP A 1 88 ? 9.934 -7.663 6.213 1.00 84.69 88 TRP A N 1
ATOM 696 C CA . TRP A 1 88 ? 9.231 -7.318 4.983 1.00 84.69 88 TRP A CA 1
ATOM 697 C C . TRP A 1 88 ? 9.173 -8.541 4.080 1.00 84.69 88 TRP A C 1
ATOM 699 O O . TRP A 1 88 ? 10.211 -9.073 3.682 1.00 84.69 88 TRP A O 1
ATOM 709 N N . VAL A 1 89 ? 7.961 -8.969 3.740 1.00 85.62 89 VAL A N 1
ATOM 710 C CA . VAL A 1 89 ? 7.730 -9.984 2.712 1.00 85.62 89 VAL A CA 1
ATOM 711 C C . VAL A 1 89 ? 7.208 -9.270 1.476 1.00 85.62 89 VAL A C 1
ATOM 713 O O . VAL A 1 89 ? 6.128 -8.687 1.499 1.00 85.62 89 VAL A O 1
ATOM 716 N N . TYR A 1 90 ? 8.010 -9.278 0.413 1.00 87.44 90 TYR A N 1
ATOM 717 C CA . TYR A 1 90 ? 7.633 -8.682 -0.862 1.00 87.44 90 TYR A CA 1
ATOM 718 C C . TYR A 1 90 ? 6.761 -9.651 -1.654 1.00 87.44 90 TYR A C 1
ATOM 720 O O . TYR A 1 90 ? 7.079 -10.834 -1.779 1.00 87.44 90 TYR A O 1
ATOM 728 N N . TRP A 1 91 ? 5.668 -9.124 -2.191 1.00 88.19 91 TRP A N 1
ATOM 729 C CA . TRP A 1 91 ? 4.594 -9.901 -2.812 1.00 88.19 91 TRP A CA 1
ATOM 730 C C . TRP A 1 91 ? 4.565 -9.839 -4.334 1.00 88.19 91 TRP A C 1
ATOM 732 O O . TRP A 1 91 ? 3.683 -10.434 -4.947 1.00 88.19 91 TRP A O 1
ATOM 742 N N . TYR A 1 92 ? 5.507 -9.127 -4.944 1.00 82.81 92 TYR A N 1
ATOM 743 C CA . TYR A 1 92 ? 5.573 -8.932 -6.386 1.00 82.81 92 TYR A CA 1
ATOM 744 C C . TYR A 1 92 ? 6.860 -9.527 -6.955 1.00 82.81 92 TYR A C 1
ATOM 746 O O . TYR A 1 92 ? 7.890 -9.591 -6.280 1.00 82.81 92 TYR A O 1
ATOM 754 N N . ASP A 1 93 ? 6.794 -9.947 -8.214 1.00 77.06 93 ASP A N 1
ATOM 755 C CA . ASP A 1 93 ? 7.976 -10.285 -8.997 1.00 77.06 93 ASP A CA 1
ATOM 756 C C . ASP A 1 93 ? 8.545 -8.996 -9.603 1.00 77.06 93 ASP A C 1
ATOM 758 O O . ASP A 1 93 ? 7.876 -8.311 -10.379 1.00 77.06 93 ASP A O 1
ATOM 762 N N . SER A 1 94 ? 9.788 -8.661 -9.257 1.00 69.81 94 SER A N 1
ATOM 763 C CA . SER A 1 94 ? 10.468 -7.469 -9.770 1.00 69.81 94 SER A CA 1
ATOM 764 C C . SER A 1 94 ? 10.660 -7.487 -11.288 1.00 69.81 94 SER A C 1
ATOM 766 O O . SER A 1 94 ? 10.874 -6.433 -11.873 1.00 69.81 94 SER A O 1
ATOM 768 N N . ASN A 1 95 ? 10.560 -8.651 -11.940 1.00 68.69 95 ASN A N 1
ATOM 769 C CA . ASN A 1 95 ? 10.614 -8.764 -13.400 1.00 68.69 95 ASN A CA 1
ATOM 770 C C . ASN A 1 95 ? 9.285 -8.408 -14.089 1.00 68.69 95 ASN A C 1
ATOM 772 O O . ASN A 1 95 ? 9.236 -8.341 -15.314 1.00 68.69 95 ASN A O 1
ATOM 776 N N . GLN A 1 96 ? 8.198 -8.219 -13.331 1.00 59.97 96 GLN A N 1
ATOM 777 C CA . GLN A 1 96 ? 6.883 -7.851 -13.871 1.00 59.97 96 GLN A CA 1
ATOM 778 C C . GLN A 1 96 ? 6.663 -6.335 -13.946 1.00 59.97 96 GLN A C 1
ATOM 780 O O . GLN A 1 96 ? 5.657 -5.896 -14.500 1.00 59.97 96 GLN A O 1
ATOM 785 N N . VAL A 1 97 ? 7.584 -5.540 -13.398 1.00 54.16 97 VAL A N 1
ATOM 786 C CA . VAL A 1 97 ? 7.535 -4.075 -13.422 1.00 54.16 97 VAL A CA 1
ATOM 787 C C . VAL A 1 97 ? 8.429 -3.606 -14.576 1.00 54.16 97 VAL A C 1
ATOM 789 O O . VAL A 1 97 ? 9.644 -3.787 -14.515 1.00 54.16 97 VAL A O 1
ATOM 792 N N . VAL A 1 98 ? 7.814 -3.091 -15.648 1.00 49.19 98 VAL A N 1
ATOM 793 C CA . VAL A 1 98 ? 8.473 -2.609 -16.883 1.00 49.19 98 VAL A CA 1
ATOM 794 C C . VAL A 1 98 ? 8.523 -1.091 -16.891 1.00 49.19 98 VAL A C 1
ATOM 796 O O . VAL A 1 98 ? 7.464 -0.489 -16.601 1.00 49.19 98 VAL A O 1
#

Foldseek 3Di:
DFAADEQVQQFAPLCQQPVADPEDDPDDQWAFKWWAFQVRDIAGGFIAHPPGGGFWGWPDSDDPDGRPRTRHIGHHDPVRSDPPPTDTHTRYDPVNPD

Sequence (98 aa):
MGTIYSLRELEIPIDIAQKNGPYKEFKQDVSIVTVKTLDGCSFERVMLLYPNYVIAVAEQDRLPFKPSSVVEVTQAPQVMRKHNDSNWVYWYDSNQVV

Secondary structure (DSSP, 8-state):
-PPP--HHHHBPPHHHHHTT-PPPEEETTEEEEEEEETTS-EEEEEEEETTTEEEEETT-SS--S-GGGEEEEEEPPGGG--STT------S-GGG--

Radius of gyration: 12.25 Å; chains: 1; bounding box: 30×33×30 Å